Protein AF-A0A496YXJ8-F1 (afdb_monomer_lite)

Foldseek 3Di:
DVVVVVVVVVVVVVVVVVVVVVVVVVVCVVVVVVVVVVVVVVVVVVVVVVVVVVVVVVVVVVVVVVVVVVVVVVVVVVVVVVVVVVVVVVVVVVVVVVVVPDPDDDDDDDDPPDPPVLLVQLVVVVVVVDDLVVSCVVVVHDSVNSVVSVVVVVVVVVVVVVD

Radius of gyration: 46.49 Å; chains: 1; bounding box: 96×30×127 Å

Structure (mmCIF, N/CA/C/O backbone):
data_AF-A0A496YXJ8-F1
#
_entry.id   AF-A0A496YXJ8-F1
#
loop_
_atom_site.group_PDB
_atom_site.id
_atom_site.type_symbol
_atom_site.label_atom_id
_atom_site.label_alt_id
_atom_site.label_comp_id
_atom_site.label_asym_id
_atom_site.label_entity_id
_atom_site.label_seq_id
_atom_site.pdbx_PDB_ins_code
_atom_site.Cartn_x
_atom_site.Cartn_y
_atom_site.Cartn_z
_atom_site.occupancy
_atom_site.B_iso_or_equiv
_atom_site.auth_seq_id
_atom_site.auth_comp_id
_atom_site.auth_asym_id
_atom_site.auth_atom_id
_atom_site.pdbx_PDB_model_num
ATOM 1 N N . MET A 1 1 ? 50.747 21.802 -66.557 1.00 55.78 1 MET A N 1
ATOM 2 C CA . MET A 1 1 ? 49.760 20.696 -66.645 1.00 55.78 1 MET A CA 1
ATOM 3 C C . MET A 1 1 ? 49.508 19.996 -65.307 1.00 55.78 1 MET A C 1
ATOM 5 O O . MET A 1 1 ? 48.375 19.606 -65.062 1.00 55.78 1 MET A O 1
ATOM 9 N N . SER A 1 2 ? 50.492 19.901 -64.407 1.00 75.81 2 SER A N 1
ATOM 10 C CA . SER A 1 2 ? 50.376 19.157 -63.139 1.00 75.81 2 SER A CA 1
ATOM 11 C C . SER A 1 2 ? 49.348 19.708 -62.132 1.00 75.81 2 SER A C 1
ATOM 13 O O . SER A 1 2 ? 48.754 18.937 -61.389 1.00 75.81 2 SER A O 1
ATOM 15 N N . SER A 1 3 ? 49.066 21.018 -62.130 1.00 79.19 3 SER A N 1
ATOM 16 C CA . SER A 1 3 ? 48.092 21.638 -61.210 1.00 79.19 3 SER A CA 1
ATOM 17 C C . SER A 1 3 ? 46.628 21.354 -61.562 1.00 79.19 3 SER A C 1
ATOM 19 O O . SER A 1 3 ? 45.780 21.338 -60.676 1.00 79.19 3 SER A O 1
ATOM 21 N N . VAL A 1 4 ? 46.319 21.119 -62.840 1.00 85.75 4 VAL A N 1
ATOM 22 C CA . VAL A 1 4 ? 44.957 20.789 -63.293 1.00 85.75 4 VAL A CA 1
ATOM 23 C C . VAL A 1 4 ? 44.631 19.347 -62.921 1.00 85.75 4 VAL A C 1
ATOM 25 O O . VAL A 1 4 ? 43.588 19.094 -62.328 1.00 85.75 4 VAL A O 1
ATOM 28 N N . VAL A 1 5 ? 45.560 18.422 -63.171 1.00 86.56 5 VAL A N 1
ATOM 29 C CA . VAL A 1 5 ? 45.407 17.007 -62.802 1.00 86.56 5 VAL A CA 1
ATOM 30 C C . VAL A 1 5 ? 45.256 16.849 -61.287 1.00 86.56 5 VAL A C 1
ATOM 32 O O . VAL A 1 5 ? 44.360 16.141 -60.846 1.00 86.56 5 VAL A O 1
ATOM 35 N N . LEU A 1 6 ? 46.046 17.578 -60.485 1.00 85.69 6 LEU A N 1
ATOM 36 C CA . LEU A 1 6 ? 45.937 17.548 -59.022 1.00 85.69 6 LEU A CA 1
ATOM 37 C C . LEU A 1 6 ? 44.567 18.046 -58.523 1.00 85.69 6 LEU A C 1
ATOM 39 O O . LEU A 1 6 ? 43.994 17.454 -57.614 1.00 85.69 6 LEU A O 1
ATOM 43 N N . LYS A 1 7 ? 44.014 19.101 -59.142 1.00 89.56 7 LYS A N 1
ATOM 44 C CA . LYS A 1 7 ? 42.676 19.623 -58.810 1.00 89.56 7 LYS A CA 1
ATOM 45 C C . LYS A 1 7 ? 41.565 18.628 -59.148 1.00 89.56 7 LYS A C 1
ATOM 47 O O . LYS A 1 7 ? 40.658 18.457 -58.342 1.00 89.56 7 LYS A O 1
ATOM 52 N N . TRP A 1 8 ? 41.645 17.953 -60.295 1.00 89.38 8 TRP A N 1
ATOM 53 C CA . TRP A 1 8 ? 40.682 16.910 -60.668 1.00 89.38 8 TRP A CA 1
ATOM 54 C C . TRP A 1 8 ? 40.783 15.674 -59.766 1.00 89.38 8 TRP A C 1
ATOM 56 O O . TRP A 1 8 ? 39.752 15.122 -59.387 1.00 89.38 8 TRP A O 1
ATOM 66 N N . LEU A 1 9 ? 41.999 15.284 -59.364 1.00 87.00 9 LEU A N 1
ATOM 67 C CA . LEU A 1 9 ? 42.218 14.172 -58.435 1.00 87.00 9 LEU A CA 1
ATOM 68 C C . LEU A 1 9 ? 41.620 14.471 -57.047 1.00 87.00 9 LEU A C 1
ATOM 70 O O . LEU A 1 9 ? 40.911 13.638 -56.488 1.00 87.00 9 LEU A O 1
ATOM 74 N N . LEU A 1 10 ? 41.839 15.689 -56.532 1.00 86.69 10 LEU A N 1
ATOM 75 C CA . LEU A 1 10 ? 41.263 16.160 -55.266 1.00 86.69 10 LEU A CA 1
ATOM 76 C C . LEU A 1 10 ? 39.730 16.217 -55.313 1.00 86.69 10 LEU A C 1
ATOM 78 O O . LEU A 1 10 ? 39.067 15.791 -54.369 1.00 86.69 10 LEU A O 1
ATOM 82 N N . LEU A 1 11 ? 39.157 16.713 -56.415 1.00 89.81 11 LEU A N 1
ATOM 83 C CA . LEU A 1 11 ? 37.704 16.813 -56.568 1.00 89.81 11 LEU A CA 1
ATOM 84 C C . LEU A 1 11 ? 37.041 15.427 -56.652 1.00 89.81 11 LEU A C 1
ATOM 86 O O . LEU A 1 11 ? 35.973 15.221 -56.078 1.00 89.81 11 LEU A O 1
ATOM 90 N N . GLY A 1 12 ? 37.698 14.466 -57.310 1.00 92.38 12 GLY A N 1
ATOM 91 C CA . GLY A 1 12 ? 37.251 13.073 -57.355 1.00 92.38 12 GLY A CA 1
ATOM 92 C C . GLY A 1 12 ? 37.268 12.399 -55.981 1.00 92.38 12 GLY A C 1
ATOM 93 O O . GLY A 1 12 ? 36.302 11.730 -55.615 1.00 92.38 12 GLY A O 1
ATOM 94 N N . GLN A 1 13 ? 38.321 12.628 -55.192 1.00 88.19 13 GLN A N 1
ATOM 95 C CA . GLN A 1 13 ? 38.438 12.077 -53.839 1.00 88.19 13 GLN A CA 1
ATOM 96 C C . GLN A 1 13 ? 37.338 12.610 -52.904 1.00 88.19 13 GLN A C 1
ATOM 98 O O . GLN A 1 13 ? 36.687 11.831 -52.213 1.00 88.19 13 GLN A O 1
ATOM 103 N N . ILE A 1 14 ? 37.043 13.913 -52.964 1.00 94.62 14 ILE A N 1
ATOM 104 C CA . ILE A 1 14 ? 35.950 14.533 -52.194 1.00 94.62 14 ILE A CA 1
ATOM 105 C C . ILE A 1 14 ? 34.587 13.932 -52.564 1.00 94.62 14 ILE A C 1
ATOM 107 O O . ILE A 1 14 ? 33.760 13.683 -51.687 1.00 94.62 14 ILE A O 1
ATOM 111 N N . GLY A 1 15 ? 34.347 13.667 -53.851 1.00 95.19 15 GLY A N 1
ATOM 112 C CA . GLY A 1 15 ? 33.108 13.031 -54.303 1.00 95.19 15 GLY A CA 1
ATOM 113 C C . GLY A 1 15 ? 32.915 11.630 -53.715 1.00 95.19 15 GLY A C 1
ATOM 114 O O . GLY A 1 15 ? 31.812 11.284 -53.282 1.00 95.19 15 GLY A O 1
ATOM 115 N N . ILE A 1 16 ? 33.990 10.842 -53.649 1.00 95.19 16 ILE A N 1
ATOM 116 C CA . ILE A 1 16 ? 33.979 9.498 -53.058 1.00 95.19 16 ILE A CA 1
ATOM 117 C C . ILE A 1 16 ? 33.676 9.567 -51.560 1.00 95.19 16 ILE A C 1
ATOM 119 O O . ILE A 1 16 ? 32.781 8.858 -51.099 1.00 95.19 16 ILE A O 1
ATOM 123 N N . ASP A 1 17 ? 34.337 10.458 -50.821 1.00 94.12 17 ASP A N 1
ATOM 124 C CA . ASP A 1 17 ? 34.132 10.597 -49.375 1.00 94.12 17 ASP A CA 1
ATOM 125 C C . ASP A 1 17 ? 32.713 11.078 -49.036 1.00 94.12 17 ASP A C 1
ATOM 127 O O . ASP A 1 17 ? 32.083 10.558 -48.114 1.00 94.12 17 ASP A O 1
ATOM 131 N N . ILE A 1 18 ? 32.155 12.014 -49.815 1.00 95.88 18 ILE A N 1
ATOM 132 C CA . ILE A 1 18 ? 30.763 12.465 -49.652 1.00 95.88 18 ILE A CA 1
ATOM 133 C C . ILE A 1 18 ? 29.792 11.312 -49.908 1.00 95.88 18 ILE A C 1
ATOM 135 O O . ILE A 1 18 ? 28.849 11.108 -49.141 1.00 95.88 18 ILE A O 1
ATOM 139 N N . THR A 1 19 ? 30.026 10.531 -50.963 1.00 95.62 19 THR A N 1
ATOM 140 C CA . THR A 1 19 ? 29.172 9.384 -51.290 1.00 95.62 19 THR A CA 1
ATOM 141 C C . THR A 1 19 ? 29.243 8.328 -50.187 1.00 95.62 19 THR A C 1
ATOM 143 O O . THR A 1 19 ? 28.207 7.824 -49.749 1.00 95.62 19 THR A O 1
ATOM 146 N N . LEU A 1 20 ? 30.444 8.053 -49.669 1.00 95.75 20 LEU A N 1
ATOM 147 C CA . LEU A 1 20 ? 30.660 7.150 -48.542 1.00 95.75 20 LEU A CA 1
ATOM 148 C C . LEU A 1 20 ? 29.928 7.645 -47.289 1.00 95.75 20 LEU A C 1
ATOM 150 O O . LEU A 1 20 ? 29.226 6.867 -46.647 1.00 95.75 20 LEU A O 1
ATOM 154 N N . ALA A 1 21 ? 30.029 8.937 -46.971 1.00 95.19 21 ALA A N 1
ATOM 155 C CA . ALA A 1 21 ? 29.355 9.536 -45.825 1.00 95.19 21 ALA A CA 1
ATOM 156 C C . ALA A 1 21 ? 27.826 9.442 -45.946 1.00 95.19 21 ALA A C 1
ATOM 158 O O . ALA A 1 21 ? 27.157 9.090 -44.975 1.00 95.19 21 ALA A O 1
ATOM 159 N N . ILE A 1 22 ? 27.261 9.689 -47.132 1.00 96.25 22 ILE A N 1
ATOM 160 C CA . ILE A 1 22 ? 25.816 9.572 -47.372 1.00 96.25 22 ILE A CA 1
ATOM 161 C C . ILE A 1 22 ? 25.355 8.123 -47.193 1.00 96.25 22 ILE A C 1
ATOM 163 O O . ILE A 1 22 ? 24.378 7.877 -46.484 1.00 96.25 22 ILE A O 1
ATOM 167 N N . VAL A 1 23 ? 26.065 7.160 -47.787 1.00 96.44 23 VAL A N 1
ATOM 168 C CA . VAL A 1 23 ? 25.749 5.730 -47.647 1.00 96.44 23 VAL A CA 1
ATOM 169 C C . VAL A 1 23 ? 25.877 5.290 -46.193 1.00 96.44 23 VAL A C 1
ATOM 171 O O . VAL A 1 23 ? 25.008 4.581 -45.692 1.00 96.44 23 VAL A O 1
ATOM 174 N N . PHE A 1 24 ? 26.910 5.749 -45.491 1.00 95.62 24 PHE A N 1
ATOM 175 C CA . PHE A 1 24 ? 27.129 5.432 -44.086 1.00 95.62 24 PHE A CA 1
ATOM 176 C C . PHE A 1 24 ? 26.017 5.997 -43.199 1.00 95.62 24 PHE A C 1
ATOM 178 O O . PHE A 1 24 ? 25.442 5.268 -42.396 1.00 95.62 24 PHE A O 1
ATOM 185 N N . VAL A 1 25 ? 25.629 7.262 -43.388 1.00 95.88 25 VAL A N 1
ATOM 186 C CA . VAL A 1 25 ? 24.500 7.869 -42.666 1.00 95.88 25 VAL A CA 1
ATOM 187 C C . VAL A 1 25 ? 23.193 7.146 -42.988 1.00 95.88 25 VAL A C 1
ATOM 189 O O . VAL A 1 25 ? 22.389 6.907 -42.087 1.00 95.88 25 VAL A O 1
ATOM 192 N N . PHE A 1 26 ? 22.973 6.760 -44.246 1.00 96.19 26 PHE A N 1
ATOM 193 C CA . PHE A 1 26 ? 21.788 6.003 -44.643 1.00 96.19 26 PHE A CA 1
ATOM 194 C C . PHE A 1 26 ? 21.760 4.610 -44.000 1.00 96.19 26 PHE A C 1
ATOM 196 O O . PHE A 1 26 ? 20.732 4.201 -43.459 1.00 96.19 26 PHE A O 1
ATOM 203 N N . ALA A 1 27 ? 22.895 3.911 -43.984 1.00 93.62 27 ALA A N 1
ATOM 204 C CA . ALA A 1 27 ? 23.049 2.616 -43.334 1.00 93.62 27 ALA A CA 1
ATOM 205 C C . ALA A 1 27 ? 22.844 2.720 -41.818 1.00 93.62 27 ALA A C 1
ATOM 207 O O . ALA A 1 27 ? 22.108 1.914 -41.256 1.00 93.62 27 ALA A O 1
ATOM 208 N N . LEU A 1 28 ? 23.400 3.747 -41.167 1.00 92.94 28 LEU A N 1
ATOM 209 C CA . LEU A 1 28 ? 23.182 4.011 -39.745 1.00 92.94 28 LEU A CA 1
ATOM 210 C C . LEU A 1 28 ? 21.718 4.317 -39.448 1.00 92.94 28 LEU A C 1
ATOM 212 O O . LEU A 1 28 ? 21.166 3.766 -38.503 1.00 92.94 28 LEU A O 1
ATOM 216 N N . ARG A 1 29 ? 21.053 5.145 -40.261 1.00 92.56 29 ARG A N 1
ATOM 217 C CA . ARG A 1 29 ? 19.619 5.416 -40.087 1.00 92.56 29 ARG A CA 1
ATOM 218 C C . ARG A 1 29 ? 18.793 4.143 -40.225 1.00 92.56 29 ARG A C 1
ATOM 220 O O . ARG A 1 29 ? 17.936 3.891 -39.383 1.00 92.56 29 ARG A O 1
ATOM 227 N N . LYS A 1 30 ? 19.080 3.322 -41.236 1.00 89.19 30 LYS A N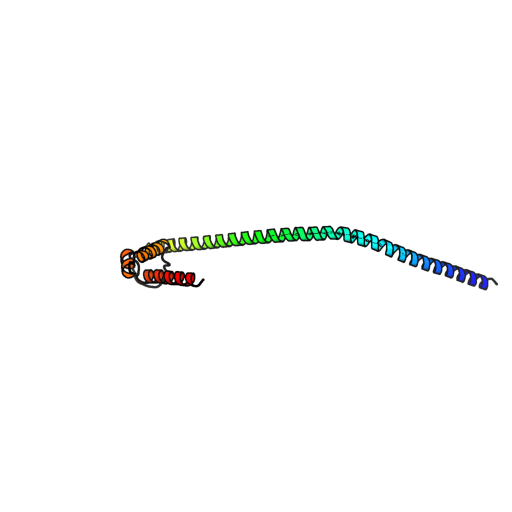 1
ATOM 228 C CA . LYS A 1 30 ? 18.385 2.050 -41.466 1.00 89.19 30 LYS A CA 1
ATOM 229 C C . LYS A 1 30 ? 18.632 1.055 -40.328 1.00 89.19 30 LYS A C 1
ATOM 231 O O . LYS A 1 30 ? 17.692 0.420 -39.861 1.00 89.19 30 LYS A O 1
ATOM 236 N N . PHE A 1 31 ? 19.872 0.956 -39.851 1.00 88.31 31 PHE A N 1
ATOM 237 C CA . PHE A 1 31 ? 20.261 0.035 -38.787 1.00 88.31 31 PHE A CA 1
ATOM 238 C C . PHE A 1 31 ? 19.716 0.463 -37.420 1.00 88.31 31 PHE A C 1
ATOM 240 O O . PHE A 1 31 ? 19.154 -0.359 -36.707 1.00 88.31 31 PHE A O 1
ATOM 247 N N . VAL A 1 32 ? 19.802 1.751 -37.071 1.00 84.44 32 VAL A N 1
ATOM 248 C CA . VAL A 1 32 ? 19.271 2.286 -35.805 1.00 84.44 32 VAL A CA 1
ATOM 249 C C . VAL A 1 32 ? 17.750 2.170 -35.751 1.00 84.44 32 VAL A C 1
ATOM 251 O O . VAL A 1 32 ? 17.213 1.838 -34.697 1.00 84.44 32 VAL A O 1
ATOM 254 N N . TYR A 1 33 ? 17.055 2.414 -36.866 1.00 84.12 33 TYR A N 1
ATOM 255 C CA . TYR A 1 33 ? 15.605 2.241 -36.933 1.00 84.12 33 TYR A CA 1
ATOM 256 C C . TYR A 1 33 ? 15.212 0.776 -36.697 1.00 84.12 33 TYR A C 1
ATOM 258 O O . TYR A 1 33 ? 14.430 0.493 -35.793 1.00 84.12 33 TYR A O 1
ATOM 266 N N . PHE A 1 34 ? 15.849 -0.154 -37.417 1.00 82.25 34 PHE A N 1
ATOM 267 C CA . PHE A 1 34 ? 15.602 -1.590 -37.271 1.00 82.25 34 PHE A CA 1
ATOM 268 C C . PHE A 1 34 ? 15.949 -2.116 -35.868 1.00 82.25 34 PHE A C 1
ATOM 270 O O . PHE A 1 34 ? 15.232 -2.936 -35.302 1.00 82.25 34 PHE A O 1
ATOM 277 N N . GLN A 1 35 ? 17.039 -1.638 -35.263 1.00 80.25 35 GLN A N 1
ATOM 278 C CA . GLN A 1 35 ? 17.459 -2.094 -33.939 1.00 80.25 35 GLN A CA 1
ATOM 279 C C . GLN A 1 35 ? 16.559 -1.540 -32.824 1.00 80.25 35 GLN A C 1
ATOM 281 O O . GLN A 1 35 ? 16.263 -2.259 -31.870 1.00 80.25 35 GLN A O 1
ATOM 286 N N . ARG A 1 36 ? 16.092 -0.287 -32.940 1.00 76.69 36 ARG A N 1
ATOM 287 C CA . ARG A 1 36 ? 15.190 0.337 -31.957 1.00 76.69 36 ARG A CA 1
ATOM 288 C C . ARG A 1 36 ? 13.859 -0.386 -31.835 1.00 76.69 36 ARG A C 1
ATOM 290 O O . ARG A 1 36 ? 13.369 -0.508 -30.719 1.00 76.69 36 ARG A O 1
ATOM 297 N N . GLU A 1 37 ? 13.290 -0.839 -32.944 1.00 76.44 37 GLU A N 1
ATOM 298 C CA . GLU A 1 37 ? 11.999 -1.531 -32.947 1.00 76.44 37 GLU A CA 1
ATOM 299 C C . GLU A 1 37 ? 12.089 -2.846 -32.155 1.00 76.44 37 GLU A C 1
ATOM 301 O O . GLU A 1 37 ? 11.374 -3.032 -31.173 1.00 76.44 37 GLU A O 1
ATOM 306 N N . ASN A 1 38 ? 13.103 -3.664 -32.457 1.00 74.31 38 ASN A N 1
ATOM 307 C CA . ASN A 1 38 ? 13.377 -4.922 -31.752 1.00 74.31 38 ASN A CA 1
ATOM 308 C C . ASN A 1 38 ? 13.740 -4.722 -30.260 1.00 74.31 38 ASN A C 1
ATOM 310 O O . ASN A 1 38 ? 13.359 -5.518 -29.395 1.00 74.31 38 ASN A O 1
ATOM 314 N N . LEU A 1 39 ? 14.481 -3.655 -29.929 1.00 72.75 39 LEU A N 1
ATOM 315 C CA . LEU A 1 39 ? 14.847 -3.314 -28.546 1.00 72.75 39 LEU A CA 1
ATOM 316 C C . LEU A 1 39 ? 13.648 -2.827 -27.728 1.00 72.75 39 LEU A C 1
ATOM 318 O O . LEU A 1 39 ? 13.512 -3.214 -26.568 1.00 72.75 39 LEU A O 1
ATOM 322 N N . LEU A 1 40 ? 12.793 -1.979 -28.307 1.00 71.06 40 LEU A N 1
ATOM 323 C CA . LEU A 1 40 ? 11.597 -1.471 -27.636 1.00 71.06 40 LEU A CA 1
ATOM 324 C C . LEU A 1 40 ? 10.563 -2.570 -27.420 1.00 71.06 40 LEU A C 1
ATOM 326 O O . LEU A 1 40 ? 9.949 -2.595 -26.356 1.00 71.06 40 LEU A O 1
ATOM 330 N N . GLU A 1 41 ? 10.411 -3.494 -28.366 1.00 70.19 41 GLU A N 1
ATOM 331 C CA . GLU A 1 41 ? 9.540 -4.656 -28.200 1.00 70.19 41 GLU A CA 1
ATOM 332 C C . GLU A 1 41 ? 10.039 -5.542 -27.049 1.00 70.19 41 GLU A C 1
ATOM 334 O O . GLU A 1 41 ? 9.314 -5.764 -26.082 1.00 70.19 41 GLU A O 1
ATOM 339 N N . THR A 1 42 ? 11.329 -5.896 -27.040 1.00 69.38 42 THR A N 1
ATOM 340 C CA . THR A 1 42 ? 11.937 -6.697 -25.958 1.00 69.38 42 THR A CA 1
ATOM 341 C C . THR A 1 42 ? 11.892 -5.994 -24.591 1.00 69.38 42 THR A C 1
ATOM 343 O O . THR A 1 42 ? 11.752 -6.643 -23.552 1.00 69.38 42 THR A O 1
ATOM 346 N N . ALA A 1 43 ? 12.040 -4.665 -24.553 1.00 65.75 43 ALA A N 1
ATOM 347 C CA . ALA A 1 43 ? 11.976 -3.889 -23.315 1.00 65.75 43 ALA A CA 1
ATOM 348 C C . ALA A 1 43 ? 10.535 -3.776 -22.793 1.00 65.75 43 ALA A C 1
ATOM 350 O O . ALA A 1 43 ? 10.303 -3.916 -21.593 1.00 65.75 43 ALA A O 1
ATOM 351 N N . THR A 1 44 ? 9.563 -3.578 -23.683 1.00 69.19 44 THR A N 1
ATOM 352 C CA . THR A 1 44 ? 8.139 -3.478 -23.331 1.00 69.19 44 THR A CA 1
ATOM 353 C C . THR A 1 44 ? 7.600 -4.823 -22.849 1.00 69.19 44 THR A C 1
ATOM 355 O O . THR A 1 44 ? 6.901 -4.874 -21.834 1.00 69.19 44 THR A O 1
ATOM 358 N N . ASP A 1 45 ? 8.011 -5.911 -23.500 1.00 70.75 45 ASP A N 1
ATOM 359 C CA . ASP A 1 45 ? 7.593 -7.274 -23.169 1.00 70.75 45 ASP A CA 1
ATOM 360 C C . ASP A 1 45 ? 8.141 -7.738 -21.808 1.00 70.75 45 ASP A C 1
ATOM 362 O O . ASP A 1 45 ? 7.492 -8.476 -21.072 1.00 70.75 45 ASP A O 1
ATOM 366 N N . LYS A 1 46 ? 9.301 -7.213 -21.388 1.00 66.75 46 LYS A N 1
ATOM 367 C CA . LYS A 1 46 ? 9.843 -7.457 -20.040 1.00 66.75 46 LYS A CA 1
ATOM 368 C C . LYS A 1 46 ? 9.186 -6.588 -18.969 1.00 66.75 46 LYS A C 1
ATOM 370 O O . LYS A 1 46 ? 8.999 -7.056 -17.851 1.00 66.75 46 LYS A O 1
ATOM 375 N N . VAL A 1 47 ? 8.814 -5.345 -19.275 1.00 66.19 47 VAL A N 1
ATOM 376 C CA . VAL A 1 47 ? 8.259 -4.396 -18.288 1.00 66.19 47 VAL A CA 1
ATOM 377 C C . VAL A 1 47 ? 6.786 -4.681 -17.957 1.00 66.19 47 VAL A C 1
ATOM 379 O O . VAL A 1 47 ? 6.372 -4.486 -16.812 1.00 66.19 47 VAL A O 1
ATOM 382 N N . GLY A 1 48 ? 6.003 -5.203 -18.905 1.00 70.06 48 GLY A N 1
ATOM 383 C CA . GLY A 1 48 ? 4.609 -5.621 -18.685 1.00 70.06 48 GLY A CA 1
ATOM 384 C C . GLY A 1 48 ? 4.404 -6.596 -17.507 1.00 70.06 48 GLY A C 1
ATOM 385 O O . GLY A 1 48 ? 3.601 -6.302 -16.610 1.00 70.06 48 GLY A O 1
ATOM 386 N N . PRO A 1 49 ? 5.135 -7.725 -17.443 1.00 77.62 49 PRO A N 1
ATOM 387 C CA . PRO A 1 49 ? 5.045 -8.659 -16.326 1.00 77.62 49 PRO A CA 1
ATOM 388 C C . PRO A 1 49 ? 5.509 -8.043 -15.000 1.00 77.62 49 PRO A C 1
ATOM 390 O O . PRO A 1 49 ? 4.827 -8.224 -13.995 1.00 77.62 49 PRO A O 1
ATOM 393 N N . PHE A 1 50 ? 6.575 -7.230 -14.980 1.00 72.19 50 PHE A N 1
ATOM 394 C CA . PHE A 1 50 ? 7.010 -6.541 -13.752 1.00 72.19 50 PHE A CA 1
ATOM 395 C C . PHE A 1 50 ? 5.967 -5.551 -13.221 1.00 72.19 50 PHE A C 1
ATOM 397 O O . PHE A 1 50 ? 5.742 -5.486 -12.013 1.00 72.19 50 PHE A O 1
ATOM 404 N N . LEU A 1 51 ? 5.293 -4.800 -14.097 1.00 73.06 51 LEU A N 1
ATOM 405 C CA . LEU A 1 51 ? 4.208 -3.892 -13.706 1.00 73.06 51 LEU A CA 1
ATOM 406 C C . LEU A 1 51 ? 2.995 -4.648 -13.153 1.00 73.06 51 LEU A C 1
ATOM 408 O O . LEU A 1 51 ? 2.335 -4.183 -12.219 1.00 73.06 51 LEU A O 1
ATOM 412 N N . THR A 1 52 ? 2.707 -5.818 -13.717 1.00 78.50 52 THR A N 1
ATOM 413 C CA . THR A 1 52 ? 1.618 -6.691 -13.267 1.00 78.50 52 THR A CA 1
ATOM 414 C C . THR A 1 52 ? 1.936 -7.289 -11.898 1.00 78.50 52 THR A C 1
ATOM 416 O O . THR A 1 52 ? 1.104 -7.242 -10.989 1.00 78.50 52 THR A O 1
ATOM 419 N N . GLU A 1 53 ? 3.173 -7.743 -11.709 1.00 75.69 53 GLU A N 1
ATOM 420 C CA . GLU A 1 53 ? 3.677 -8.257 -10.440 1.00 75.69 53 GLU A CA 1
ATOM 421 C C . GLU A 1 53 ? 3.692 -7.160 -9.364 1.00 75.69 53 GLU A C 1
ATOM 423 O O . GLU A 1 53 ? 3.202 -7.365 -8.254 1.00 75.69 53 GLU A O 1
ATOM 428 N N . ALA A 1 54 ? 4.132 -5.944 -9.707 1.00 74.00 54 ALA A N 1
ATOM 429 C CA . ALA A 1 54 ? 4.107 -4.790 -8.811 1.00 74.00 54 ALA A CA 1
ATOM 430 C C . ALA A 1 54 ? 2.676 -4.413 -8.387 1.00 74.00 54 ALA A C 1
ATOM 432 O O . ALA A 1 54 ? 2.430 -4.145 -7.209 1.00 74.00 54 ALA A O 1
ATOM 433 N N . LYS A 1 55 ? 1.701 -4.451 -9.310 1.00 73.94 55 LYS A N 1
ATOM 434 C CA . LYS A 1 55 ? 0.278 -4.258 -8.976 1.00 73.94 55 LYS A CA 1
ATOM 435 C C . LYS A 1 55 ? -0.247 -5.354 -8.048 1.00 73.94 55 LYS A C 1
ATOM 437 O O . LYS A 1 55 ? -0.987 -5.045 -7.112 1.00 73.94 55 LYS A O 1
ATOM 442 N N . ARG A 1 56 ? 0.142 -6.613 -8.272 1.00 82.69 56 ARG A N 1
ATOM 443 C CA . ARG A 1 56 ? -0.238 -7.759 -7.431 1.00 82.69 56 ARG A CA 1
ATOM 444 C C . ARG A 1 56 ? 0.304 -7.607 -6.008 1.00 82.69 56 ARG A C 1
ATOM 446 O O . ARG A 1 56 ? -0.463 -7.711 -5.050 1.00 82.69 56 ARG A O 1
ATOM 453 N N . VAL A 1 57 ? 1.589 -7.275 -5.874 1.00 77.19 57 VAL A N 1
ATOM 454 C CA . VAL A 1 57 ? 2.258 -7.037 -4.585 1.00 77.19 57 VAL A CA 1
ATOM 455 C C . VAL A 1 57 ? 1.648 -5.836 -3.861 1.00 77.19 57 VAL A C 1
ATOM 457 O O . VAL A 1 57 ? 1.322 -5.943 -2.681 1.00 77.19 57 VAL A O 1
ATOM 460 N N . ALA A 1 58 ? 1.395 -4.723 -4.557 1.00 75.38 58 ALA A N 1
ATOM 461 C CA . ALA A 1 58 ? 0.726 -3.558 -3.974 1.00 75.38 58 ALA A CA 1
ATOM 462 C C . ALA A 1 58 ? -0.707 -3.877 -3.501 1.00 75.38 58 ALA A C 1
ATOM 464 O O . ALA A 1 58 ? -1.141 -3.395 -2.453 1.00 75.38 58 ALA A O 1
ATOM 465 N N . GLY A 1 59 ? -1.439 -4.721 -4.237 1.00 77.12 59 GLY A N 1
ATOM 466 C CA . GLY A 1 59 ? -2.759 -5.214 -3.840 1.00 77.12 59 GLY A CA 1
ATOM 467 C C . GLY A 1 59 ? -2.719 -6.045 -2.555 1.00 77.12 59 GLY A C 1
ATOM 468 O O . GLY A 1 59 ? -3.500 -5.795 -1.634 1.00 77.12 59 GLY A O 1
ATOM 469 N N . GLN A 1 60 ? -1.768 -6.978 -2.453 1.00 76.81 60 GLN A N 1
ATOM 470 C CA . GLN A 1 60 ? -1.562 -7.777 -1.240 1.00 76.81 60 GLN A CA 1
ATOM 471 C C . GLN A 1 60 ? -1.115 -6.917 -0.051 1.00 76.81 60 GLN A C 1
ATOM 473 O O . GLN A 1 60 ? -1.639 -7.082 1.050 1.00 76.81 60 GLN A O 1
ATOM 478 N N . PHE A 1 61 ? -0.236 -5.937 -0.275 1.00 67.00 61 PHE A N 1
ATOM 479 C CA . PHE A 1 61 ? 0.160 -4.972 0.752 1.00 67.00 61 PHE A CA 1
ATOM 480 C C . PHE A 1 61 ? -1.034 -4.165 1.272 1.00 67.00 61 PHE A C 1
ATOM 482 O O . PHE A 1 61 ? -1.181 -4.005 2.481 1.00 67.00 61 PHE A O 1
ATOM 489 N N . ARG A 1 62 ? -1.933 -3.697 0.391 1.00 69.81 62 ARG A N 1
ATOM 490 C CA . ARG A 1 62 ? -3.154 -2.979 0.802 1.00 69.81 62 ARG A CA 1
ATOM 491 C C . ARG A 1 62 ? -4.092 -3.847 1.640 1.00 69.81 62 ARG A C 1
ATOM 493 O O . ARG A 1 62 ? -4.686 -3.336 2.589 1.00 69.81 62 ARG A O 1
ATOM 500 N N . LEU A 1 63 ? -4.226 -5.132 1.310 1.00 74.62 63 LEU A N 1
ATOM 501 C CA . LEU A 1 63 ? -5.026 -6.076 2.096 1.00 74.62 63 LEU A CA 1
ATOM 502 C C . LEU A 1 63 ? -4.421 -6.285 3.490 1.00 74.62 63 LEU A C 1
ATOM 504 O O . LEU A 1 63 ? -5.130 -6.114 4.481 1.00 74.62 63 LEU A O 1
ATOM 508 N N . GLN A 1 64 ? -3.109 -6.521 3.574 1.00 67.00 64 GLN A N 1
ATOM 509 C CA . GLN A 1 64 ? -2.407 -6.665 4.854 1.00 67.00 64 GLN A CA 1
ATOM 510 C C . GLN A 1 64 ? -2.464 -5.390 5.703 1.00 67.00 64 GLN A C 1
ATOM 512 O O . GLN A 1 64 ? -2.609 -5.463 6.922 1.00 67.00 64 GLN A O 1
ATOM 517 N N . LEU A 1 65 ? -2.393 -4.207 5.087 1.00 70.44 65 LEU A N 1
ATOM 518 C CA . LEU A 1 65 ? -2.491 -2.938 5.809 1.00 70.44 65 LEU A CA 1
ATOM 519 C C . LEU A 1 65 ? -3.891 -2.724 6.390 1.00 70.44 65 LEU A C 1
ATOM 521 O O . LEU A 1 65 ? -4.026 -2.266 7.523 1.00 70.44 65 LEU A O 1
ATOM 525 N N . LYS A 1 66 ? -4.937 -3.098 5.643 1.00 72.25 66 LYS A N 1
ATOM 526 C CA . LYS A 1 66 ? -6.329 -3.051 6.112 1.00 72.25 66 LYS A CA 1
ATOM 527 C C . LYS A 1 66 ? -6.546 -3.996 7.295 1.00 72.25 66 LYS A C 1
ATOM 529 O O . LYS A 1 66 ? -7.245 -3.645 8.244 1.00 72.25 66 LYS A O 1
ATOM 534 N N . GLU A 1 67 ? -5.911 -5.161 7.258 1.00 68.88 67 GLU A N 1
ATOM 535 C CA . GLU A 1 67 ? -5.960 -6.155 8.328 1.00 68.88 67 GLU A CA 1
ATOM 536 C C . GLU A 1 67 ? -5.183 -5.700 9.572 1.00 68.88 67 GLU A C 1
ATOM 538 O O . GLU A 1 67 ? -5.726 -5.728 10.678 1.00 68.88 67 GLU A O 1
ATOM 543 N N . LYS A 1 68 ? -3.971 -5.153 9.400 1.00 66.19 68 LYS A N 1
ATOM 544 C CA . LYS A 1 68 ? -3.196 -4.558 10.500 1.00 66.19 68 LYS A CA 1
ATOM 545 C C . LYS A 1 68 ? -3.907 -3.362 11.131 1.00 66.19 68 LYS A C 1
ATOM 547 O O . LYS A 1 68 ? -3.934 -3.264 12.354 1.00 66.19 68 LYS A O 1
ATOM 552 N N . HIS A 1 69 ? -4.555 -2.500 10.346 1.00 65.19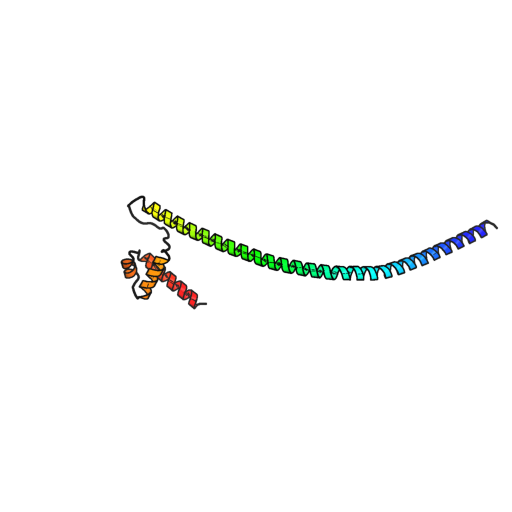 69 HIS A N 1
ATOM 553 C CA . HIS A 1 69 ? -5.365 -1.408 10.896 1.00 65.19 69 HIS A CA 1
ATOM 554 C C . HIS A 1 69 ? -6.563 -1.913 11.702 1.00 65.19 69 HIS A C 1
ATOM 556 O O . HIS A 1 69 ? -6.902 -1.327 12.730 1.00 65.19 69 HIS A O 1
ATOM 562 N N . ARG A 1 70 ? -7.195 -3.007 11.261 1.00 67.56 70 ARG A N 1
ATOM 563 C CA . ARG A 1 70 ? -8.291 -3.644 11.996 1.00 67.56 70 ARG A CA 1
ATOM 564 C C . ARG A 1 70 ? -7.806 -4.219 13.329 1.00 67.56 70 ARG A C 1
ATOM 566 O O . ARG A 1 70 ? -8.500 -4.042 14.324 1.00 67.56 70 ARG A O 1
ATOM 573 N N . LEU A 1 71 ? -6.614 -4.824 13.354 1.00 66.69 71 LEU A N 1
ATOM 574 C CA . LEU A 1 71 ? -5.973 -5.307 14.582 1.00 66.69 71 LEU A CA 1
ATOM 575 C C . LEU A 1 71 ? -5.641 -4.168 15.552 1.00 66.69 71 LEU A C 1
ATOM 577 O O . LEU A 1 71 ? -5.936 -4.269 16.738 1.00 66.69 71 LEU A O 1
ATOM 581 N N . VAL A 1 72 ? -5.067 -3.067 15.057 1.00 67.12 72 VAL A N 1
ATOM 582 C CA . VAL A 1 72 ? -4.771 -1.883 15.885 1.00 67.12 72 VAL A CA 1
ATOM 583 C C . VAL A 1 72 ? -6.057 -1.299 16.461 1.00 67.12 72 VAL A C 1
ATOM 585 O O . VAL A 1 72 ? -6.102 -0.958 17.639 1.00 67.12 72 VAL A O 1
ATOM 588 N N . LYS A 1 73 ? -7.129 -1.242 15.665 1.00 71.81 73 LYS A N 1
ATOM 589 C CA . LYS A 1 73 ? -8.434 -0.776 16.137 1.00 71.81 73 LYS A CA 1
ATOM 590 C C . LYS A 1 73 ? -9.006 -1.684 17.228 1.00 71.81 73 LYS A C 1
ATOM 592 O O . LYS A 1 73 ? -9.466 -1.167 18.238 1.00 71.81 73 LYS A O 1
ATOM 597 N N . SER A 1 74 ? -8.933 -3.009 17.070 1.00 71.38 74 SER A N 1
ATOM 598 C CA . SER A 1 74 ? -9.380 -3.935 18.120 1.00 71.38 74 SER A CA 1
ATOM 599 C C . SER A 1 74 ? -8.518 -3.855 19.379 1.00 71.38 74 SER A C 1
ATOM 601 O O . SER A 1 74 ? -9.052 -3.942 20.478 1.00 71.38 74 SER A O 1
ATOM 603 N N . LEU A 1 75 ? -7.205 -3.637 19.233 1.00 67.81 75 LEU A N 1
ATOM 604 C CA . LEU A 1 75 ? -6.307 -3.447 20.373 1.00 67.81 75 LEU A CA 1
ATOM 605 C C . LEU A 1 75 ? -6.653 -2.162 21.133 1.00 67.81 75 LEU A C 1
ATOM 607 O O . LEU A 1 75 ? -6.684 -2.161 22.358 1.00 67.81 75 LEU A O 1
ATOM 611 N N . ASN A 1 76 ? -6.958 -1.085 20.407 1.00 78.44 76 ASN A N 1
ATOM 612 C CA . ASN A 1 76 ? -7.375 0.182 20.997 1.00 78.44 76 ASN A CA 1
ATOM 613 C C . ASN A 1 76 ? -8.719 0.050 21.729 1.00 78.44 76 ASN A C 1
ATOM 615 O O . ASN A 1 76 ? -8.845 0.483 22.867 1.00 78.44 76 ASN A O 1
ATOM 619 N N . GLU A 1 77 ? -9.698 -0.631 21.124 1.00 81.38 77 GLU A N 1
ATOM 620 C CA . GLU A 1 77 ? -10.985 -0.925 21.769 1.00 81.38 77 GLU A CA 1
ATOM 621 C C . GLU A 1 77 ? -10.823 -1.804 23.025 1.00 81.38 77 GLU A C 1
ATOM 623 O O . GLU A 1 77 ? -11.565 -1.646 23.998 1.00 81.38 77 GLU A O 1
ATOM 628 N N . GLU A 1 78 ? -9.854 -2.725 23.039 1.00 80.94 78 GLU A N 1
ATOM 629 C CA . GLU A 1 78 ? -9.543 -3.531 24.221 1.00 80.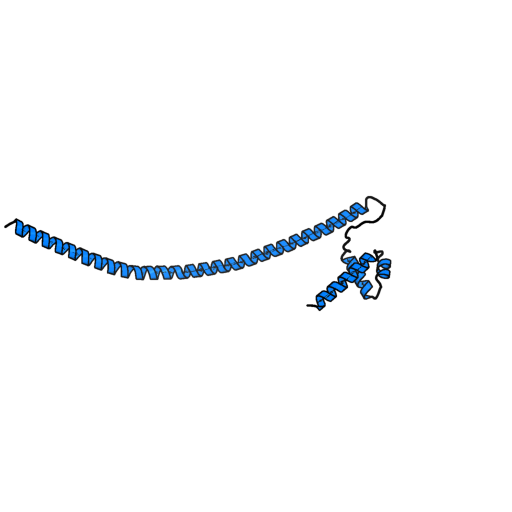94 78 GLU A CA 1
ATOM 630 C C . GLU A 1 78 ? -8.833 -2.718 25.313 1.00 80.94 78 GLU A C 1
ATOM 632 O O . GLU A 1 78 ? -9.173 -2.854 26.491 1.00 80.94 78 GLU A O 1
ATOM 637 N N . LEU A 1 79 ? -7.898 -1.841 24.943 1.00 76.19 79 LEU A N 1
ATOM 638 C CA . LEU A 1 79 ? -7.255 -0.917 25.877 1.00 76.19 79 LEU A CA 1
ATOM 639 C C . LEU A 1 79 ? -8.274 0.040 26.503 1.00 76.19 79 LEU A C 1
ATOM 641 O O . LEU A 1 79 ? -8.286 0.174 27.724 1.00 76.19 79 LEU A O 1
ATOM 645 N N . ASP A 1 80 ? -9.196 0.602 25.720 1.00 80.44 80 ASP A N 1
ATOM 646 C CA . ASP A 1 80 ? -10.277 1.455 26.229 1.00 80.44 80 ASP A CA 1
ATOM 647 C C . ASP A 1 80 ? -11.176 0.704 27.224 1.00 80.44 80 ASP A C 1
ATOM 649 O O . ASP A 1 80 ? -11.527 1.231 28.284 1.00 80.44 80 ASP A O 1
ATOM 653 N N . ARG A 1 81 ? -11.507 -0.566 26.944 1.00 80.06 81 ARG A N 1
ATOM 654 C CA . ARG A 1 81 ? -12.246 -1.416 27.896 1.00 80.06 81 ARG A CA 1
ATOM 655 C C . ARG A 1 81 ? -11.460 -1.659 29.178 1.00 80.06 81 ARG A C 1
ATOM 657 O O . ARG A 1 81 ? -12.046 -1.604 30.261 1.00 80.06 81 ARG A O 1
ATOM 664 N N . ARG A 1 82 ? -10.154 -1.927 29.076 1.00 80.50 82 ARG A N 1
ATOM 665 C CA . ARG A 1 82 ? -9.282 -2.139 30.240 1.00 80.50 82 ARG A CA 1
ATOM 666 C C . ARG A 1 82 ? -9.175 -0.868 31.080 1.00 80.50 82 ARG A C 1
ATOM 668 O O . ARG A 1 82 ? -9.371 -0.953 32.289 1.00 80.50 82 ARG A O 1
ATOM 675 N N . ILE A 1 83 ? -8.987 0.297 30.459 1.00 81.19 83 ILE A N 1
ATOM 676 C CA . ILE A 1 83 ? -8.976 1.605 31.130 1.00 81.19 83 ILE A CA 1
ATOM 677 C C . ILE A 1 83 ? -10.305 1.848 31.844 1.00 81.19 83 ILE A C 1
ATOM 679 O O . ILE A 1 83 ? -10.308 2.169 33.030 1.00 81.19 83 ILE A O 1
ATOM 683 N N . ALA A 1 84 ? -11.438 1.633 31.169 1.00 79.00 84 ALA A N 1
ATOM 684 C CA . ALA A 1 84 ? -12.754 1.788 31.781 1.00 79.00 84 ALA A CA 1
ATOM 685 C C . ALA A 1 84 ? -12.942 0.845 32.980 1.00 79.00 84 ALA A C 1
ATOM 687 O O . ALA A 1 84 ? -13.428 1.264 34.029 1.00 79.00 84 ALA A O 1
ATOM 688 N N . SER A 1 85 ? -12.520 -0.417 32.854 1.00 74.94 85 SER A N 1
ATOM 689 C CA . SER A 1 85 ? -12.625 -1.399 33.937 1.00 74.94 85 SER A CA 1
ATOM 690 C C . SER A 1 85 ? -11.759 -1.029 35.145 1.00 74.94 85 SER A C 1
ATOM 692 O O . SER A 1 85 ? -12.227 -1.122 36.279 1.00 74.94 85 SER A O 1
ATOM 694 N N . LEU A 1 86 ? -10.542 -0.530 34.902 1.00 77.44 86 LEU A N 1
ATOM 695 C CA . LEU A 1 86 ? -9.634 -0.037 35.933 1.00 77.44 86 LEU A CA 1
ATOM 696 C C . LEU A 1 86 ? -10.203 1.198 36.621 1.00 77.44 86 LEU A C 1
ATOM 698 O O . LEU A 1 86 ? -10.188 1.256 37.842 1.00 77.44 86 LEU A O 1
ATOM 702 N N . ASN A 1 87 ? -10.777 2.138 35.871 1.00 79.12 87 ASN A N 1
ATOM 703 C CA . ASN A 1 87 ? -11.413 3.323 36.446 1.00 79.12 87 ASN A CA 1
ATOM 704 C C . ASN A 1 87 ? -12.601 2.956 37.346 1.00 79.12 87 ASN A C 1
ATOM 706 O O . ASN A 1 87 ? -12.782 3.528 38.416 1.00 79.12 87 ASN A O 1
ATOM 710 N N . VAL A 1 88 ? -13.397 1.958 36.947 1.00 82.06 88 VAL A N 1
ATOM 711 C CA . VAL A 1 88 ? -14.502 1.447 37.772 1.00 82.06 88 VAL A CA 1
ATOM 712 C C . VAL A 1 88 ? -13.982 0.775 39.044 1.00 82.06 88 VAL A C 1
ATOM 714 O O . VAL A 1 88 ? -14.558 0.971 40.112 1.00 82.06 88 VAL A O 1
ATOM 717 N N . LEU A 1 89 ? -12.911 -0.016 38.950 1.00 79.69 89 LEU A N 1
ATOM 718 C CA . LEU A 1 89 ? -12.285 -0.670 40.103 1.00 79.69 89 LEU A CA 1
ATOM 719 C C . LEU A 1 89 ? -11.651 0.346 41.057 1.00 79.69 89 LEU A C 1
ATOM 721 O O . LEU A 1 89 ? -11.840 0.230 42.265 1.00 79.69 89 LEU A O 1
ATOM 725 N N . LEU A 1 90 ? -10.967 1.355 40.520 1.00 78.81 90 LEU A N 1
ATOM 726 C CA . LEU A 1 90 ? -10.356 2.432 41.290 1.00 78.81 90 LEU A CA 1
ATOM 727 C C . LEU A 1 90 ? -11.423 3.251 42.015 1.00 78.81 90 LEU A C 1
ATOM 729 O O . LEU A 1 90 ? -11.310 3.443 43.214 1.00 78.81 90 LEU A O 1
ATOM 733 N N . ASN A 1 91 ? -12.507 3.627 41.331 1.00 78.62 91 ASN A N 1
ATOM 734 C CA . ASN A 1 91 ? -13.630 4.334 41.950 1.00 78.62 91 ASN A CA 1
ATOM 735 C C . ASN A 1 91 ? -14.302 3.487 43.049 1.00 78.62 91 ASN A C 1
ATOM 737 O O . ASN A 1 91 ? -14.627 3.984 44.119 1.00 78.62 91 ASN A O 1
ATOM 741 N N . ARG A 1 92 ? -14.452 2.169 42.849 1.00 76.56 92 ARG A N 1
ATOM 742 C CA . ARG A 1 92 ? -14.953 1.273 43.910 1.00 76.56 92 ARG A CA 1
ATOM 743 C C . ARG A 1 92 ? -14.013 1.212 45.112 1.00 76.56 92 ARG A C 1
ATOM 745 O O . ARG A 1 92 ? -14.496 1.219 46.239 1.00 76.56 92 ARG A O 1
ATOM 752 N N . ALA A 1 93 ? -12.705 1.126 44.882 1.00 76.62 93 ALA A N 1
ATOM 753 C CA . ALA A 1 93 ? -11.715 1.120 45.953 1.00 76.62 93 ALA A CA 1
ATOM 754 C C . ALA A 1 93 ? -11.694 2.462 46.700 1.00 76.62 93 ALA A C 1
ATOM 756 O O . ALA A 1 93 ? -11.673 2.471 47.925 1.00 76.62 93 ALA A O 1
ATOM 757 N N . ASP A 1 94 ? -11.788 3.575 45.975 1.00 73.31 94 ASP A N 1
ATOM 758 C CA . ASP A 1 94 ? -11.819 4.930 46.525 1.00 73.31 94 ASP A CA 1
ATOM 759 C C . ASP A 1 94 ? -13.079 5.181 47.364 1.00 73.31 94 ASP A C 1
ATOM 761 O O . ASP A 1 94 ? -12.999 5.687 48.480 1.00 73.31 94 ASP A O 1
ATOM 765 N N . VAL A 1 95 ? -14.244 4.710 46.905 1.00 73.06 95 VAL A N 1
ATOM 766 C CA . VAL A 1 95 ? -15.487 4.734 47.693 1.00 73.06 95 VAL A CA 1
ATOM 767 C C . VAL A 1 95 ? -15.358 3.891 48.962 1.00 73.06 95 VAL A C 1
ATOM 769 O O . VAL A 1 95 ? -15.826 4.319 50.013 1.00 73.06 95 VAL A O 1
ATOM 772 N N . LEU A 1 96 ? -14.724 2.715 48.909 1.00 72.56 96 LEU A N 1
ATOM 773 C CA . LEU A 1 96 ? -14.531 1.869 50.094 1.00 72.56 96 LEU A CA 1
ATOM 774 C C . LEU A 1 96 ? -13.530 2.474 51.089 1.00 72.56 96 LEU A C 1
ATOM 776 O O . LEU A 1 96 ? -13.775 2.416 52.291 1.00 72.56 96 LEU A O 1
ATOM 780 N N . LEU A 1 97 ? -12.447 3.088 50.606 1.00 70.75 97 LEU A N 1
ATOM 781 C CA . LEU A 1 97 ? -11.464 3.789 51.439 1.00 70.75 97 LEU A CA 1
ATOM 782 C C . LEU A 1 97 ? -12.063 5.055 52.063 1.00 70.75 97 LEU A C 1
ATOM 784 O O . LEU A 1 97 ? -11.911 5.276 53.262 1.00 70.75 97 LEU A O 1
ATOM 788 N N . SER A 1 98 ? -12.828 5.821 51.285 1.00 61.88 98 SER A N 1
ATOM 789 C CA . SER A 1 98 ? -13.572 6.995 51.760 1.00 61.88 98 SER A CA 1
ATOM 790 C C . SER A 1 98 ? -14.705 6.620 52.721 1.00 61.88 98 SER A C 1
ATOM 792 O O . SER A 1 98 ? -15.052 7.400 53.597 1.00 61.88 98 SER A O 1
ATOM 794 N N . SER A 1 99 ? -15.269 5.413 52.604 1.00 57.12 99 SER A N 1
ATOM 795 C CA . SER A 1 99 ? -16.271 4.888 53.547 1.00 57.12 99 SER A CA 1
ATOM 796 C C . SER A 1 99 ? -15.651 4.289 54.818 1.00 57.12 99 SER A C 1
ATOM 798 O O . SER A 1 99 ? -16.363 4.073 55.796 1.00 57.12 99 SER A O 1
ATOM 800 N N . GLY A 1 100 ? -14.345 3.995 54.814 1.00 49.53 100 GLY A N 1
ATOM 801 C CA . GLY A 1 100 ? -13.598 3.469 55.961 1.00 49.53 100 GLY A CA 1
ATOM 802 C C . GLY A 1 100 ? -13.035 4.546 56.893 1.00 49.53 100 GLY A C 1
ATOM 803 O O . GLY A 1 100 ? -12.627 4.230 58.008 1.00 49.53 100 GLY A O 1
ATOM 804 N N . ILE A 1 101 ? -13.033 5.813 56.468 1.00 47.28 101 ILE A N 1
ATOM 805 C CA . ILE A 1 101 ? -12.545 6.951 57.252 1.00 47.28 101 ILE A CA 1
ATOM 806 C C . ILE A 1 101 ? -13.662 7.994 57.334 1.00 47.28 101 ILE A C 1
ATOM 808 O O . ILE A 1 101 ? -13.823 8.813 56.439 1.00 47.28 101 ILE A O 1
ATOM 812 N N . GLY A 1 102 ? -14.423 7.976 58.428 1.00 36.75 102 GLY A N 1
ATOM 813 C CA . GLY A 1 102 ? -15.311 9.084 58.786 1.00 36.75 102 GLY A CA 1
ATOM 814 C C . GLY A 1 102 ? -16.797 8.766 58.670 1.00 36.75 102 GLY A C 1
ATOM 815 O O . GLY A 1 102 ? -17.448 8.998 57.655 1.00 36.75 102 GLY A O 1
ATOM 816 N N . SER A 1 103 ? -17.356 8.310 59.786 1.00 47.19 103 SER A N 1
ATOM 817 C CA . SER A 1 103 ? -18.752 8.571 60.113 1.00 47.19 103 SER A CA 1
ATOM 818 C C . SER A 1 103 ? -18.964 10.088 60.150 1.00 47.19 103 SER A C 1
ATOM 820 O O . SER A 1 103 ? -18.391 10.723 61.023 1.00 47.19 103 SER A O 1
ATOM 822 N N . GLU A 1 104 ? -19.726 10.642 59.200 1.00 39.09 104 GLU A N 1
ATOM 823 C CA . GLU A 1 104 ? -20.701 11.745 59.350 1.00 39.09 104 GLU A CA 1
ATOM 824 C C . GLU A 1 104 ? -21.157 12.262 57.964 1.00 39.09 104 GLU A C 1
ATOM 826 O O . GLU A 1 104 ? -20.386 12.753 57.147 1.00 39.09 104 GLU A O 1
ATOM 831 N N . ARG A 1 105 ? -22.458 12.127 57.675 1.00 48.38 105 ARG A N 1
ATOM 832 C CA . ARG A 1 105 ? -23.169 12.831 56.580 1.00 48.38 105 ARG A CA 1
ATOM 833 C C . ARG A 1 105 ? -23.275 14.335 56.936 1.00 48.38 105 ARG A C 1
ATOM 835 O O . ARG A 1 105 ? -23.293 14.600 58.134 1.00 48.38 105 ARG A O 1
ATOM 842 N N . PRO A 1 106 ? -23.515 15.296 56.002 1.00 54.22 106 PRO A N 1
ATOM 843 C CA . PRO A 1 106 ? -24.402 15.162 54.834 1.00 54.22 106 PRO A CA 1
ATOM 844 C C . PRO A 1 106 ? -23.994 15.893 53.523 1.00 54.22 106 PRO A C 1
ATOM 846 O O . PRO A 1 106 ? -23.238 16.849 53.510 1.00 54.22 106 PRO A O 1
ATOM 849 N N . ALA A 1 107 ? -24.624 15.453 52.424 1.00 48.25 107 ALA A N 1
ATOM 850 C CA . ALA A 1 107 ? -24.971 16.204 51.206 1.00 48.25 107 ALA A CA 1
ATOM 851 C C . ALA A 1 107 ? -23.902 17.077 50.507 1.00 48.25 107 ALA A C 1
ATOM 853 O O . ALA A 1 107 ? -23.729 18.236 50.852 1.00 48.25 107 ALA A O 1
ATOM 854 N N . ALA A 1 108 ? -23.373 16.595 49.376 1.00 39.22 108 ALA A N 1
ATOM 855 C CA . ALA A 1 108 ? -23.438 17.295 48.084 1.00 39.22 108 ALA A CA 1
ATOM 856 C C . ALA A 1 108 ? -22.804 16.444 46.971 1.00 39.22 108 ALA A C 1
ATOM 858 O O . ALA A 1 108 ? -21.687 15.964 47.100 1.00 39.22 108 ALA A O 1
ATOM 859 N N . SER A 1 109 ? -23.549 16.293 45.875 1.00 46.12 109 SER A N 1
ATOM 860 C CA . SER A 1 109 ? -23.065 16.156 44.495 1.00 46.12 109 SER A CA 1
ATOM 861 C C . SER A 1 109 ? -21.821 15.300 44.235 1.00 46.12 109 SER A C 1
ATOM 863 O O . SER A 1 109 ? -20.703 15.797 44.173 1.00 46.12 109 SER A O 1
ATOM 865 N N . GLY A 1 110 ? -22.040 14.031 43.902 1.00 34.69 110 GLY A N 1
ATOM 866 C CA . GLY A 1 110 ? -20.999 13.188 43.321 1.00 34.69 110 GLY A CA 1
ATOM 867 C C . GLY A 1 110 ? -21.599 11.995 42.601 1.00 34.69 110 GLY A C 1
ATOM 868 O O . GLY A 1 110 ? -21.709 10.934 43.191 1.00 34.69 110 GLY A O 1
ATOM 869 N N . ASN A 1 111 ? -22.057 12.213 41.364 1.00 42.16 111 ASN A N 1
ATOM 870 C CA . ASN A 1 111 ? -22.282 11.235 40.288 1.00 42.16 111 ASN A CA 1
ATOM 871 C C . ASN A 1 111 ? -22.121 9.742 40.665 1.00 42.16 111 ASN A C 1
ATOM 873 O O . ASN A 1 111 ? -21.193 9.061 40.228 1.00 42.16 111 ASN A O 1
ATOM 877 N N . LEU A 1 112 ? -23.075 9.193 41.416 1.00 43.41 112 LEU A N 1
ATOM 878 C CA . LEU A 1 112 ? -23.222 7.750 41.536 1.00 43.41 112 LEU A CA 1
ATOM 879 C C . LEU A 1 112 ? -24.036 7.302 40.330 1.00 43.41 112 LEU A C 1
ATOM 881 O O . LEU A 1 112 ? -25.261 7.345 40.333 1.00 43.41 112 LEU A O 1
ATOM 885 N N . ILE A 1 113 ? -23.343 6.926 39.255 1.00 50.22 113 ILE A N 1
ATOM 886 C CA . ILE A 1 113 ? -23.948 6.074 38.232 1.00 50.22 113 ILE A CA 1
ATOM 887 C C . ILE A 1 113 ? -24.343 4.795 38.983 1.00 50.22 113 ILE A C 1
ATOM 889 O O . ILE A 1 113 ? -23.438 4.116 39.479 1.00 50.22 113 ILE A O 1
ATOM 893 N N . PRO A 1 114 ? -25.644 4.462 39.105 1.00 55.12 114 PRO A N 1
ATOM 894 C CA . PRO A 1 114 ? -26.050 3.290 39.863 1.00 55.12 114 PRO A CA 1
ATOM 895 C C . PRO A 1 114 ? -25.329 2.081 39.279 1.00 55.12 114 PRO A C 1
ATOM 897 O O . PRO A 1 114 ? -25.271 1.937 38.053 1.00 55.12 114 PRO A O 1
ATOM 900 N N . SER A 1 115 ? -24.758 1.224 40.127 1.00 62.75 115 SER A N 1
ATOM 901 C CA . SER A 1 115 ? -24.090 0.007 39.662 1.00 62.75 115 SER A CA 1
ATOM 902 C C . SER A 1 115 ? -25.031 -0.765 38.727 1.00 62.75 115 SER A C 1
ATOM 904 O O . SER A 1 115 ? -26.242 -0.805 38.953 1.00 62.75 115 SER A O 1
ATOM 906 N N . ASN A 1 116 ? -24.508 -1.387 37.666 1.00 68.12 116 ASN A N 1
ATOM 907 C CA . ASN A 1 116 ? -25.320 -2.085 36.655 1.00 68.12 116 ASN A CA 1
ATOM 908 C C . ASN A 1 116 ? -26.289 -3.125 37.277 1.00 68.12 116 ASN A C 1
ATOM 910 O O . ASN A 1 116 ? -27.388 -3.365 36.770 1.00 68.12 116 ASN A O 1
ATOM 914 N N . SER A 1 117 ? -25.917 -3.698 38.428 1.00 72.31 117 SER A N 1
ATOM 915 C CA . SER A 1 117 ? -26.778 -4.568 39.236 1.00 72.31 117 SER A CA 1
ATOM 916 C C . SER A 1 117 ? -27.957 -3.823 39.880 1.00 72.31 117 SER A C 1
ATOM 918 O O . SER A 1 117 ? -29.088 -4.300 39.804 1.00 72.31 117 SER A O 1
ATOM 920 N N . GLN A 1 118 ? -27.731 -2.635 40.448 1.00 76.06 118 GLN A N 1
ATOM 921 C CA . GLN A 1 118 ? -28.771 -1.795 41.056 1.00 76.06 118 GLN A CA 1
ATOM 922 C C . GLN A 1 118 ? -29.749 -1.266 40.000 1.00 76.06 118 GLN A C 1
ATOM 924 O O . GLN A 1 118 ? -30.962 -1.331 40.195 1.00 76.06 118 GLN A O 1
ATOM 929 N N . GLN A 1 119 ? -29.250 -0.837 38.834 1.00 80.56 119 GLN A N 1
ATOM 930 C CA . GLN A 1 119 ? -30.104 -0.427 37.710 1.00 80.56 119 GLN A CA 1
ATOM 931 C C . GLN A 1 119 ? -31.025 -1.565 37.259 1.00 80.56 119 GLN A C 1
ATOM 933 O O . GLN A 1 119 ? -32.219 -1.359 37.033 1.00 80.56 119 GLN A O 1
ATOM 938 N N . SER A 1 120 ? -30.484 -2.782 37.166 1.00 81.00 120 SER A N 1
ATOM 939 C CA . SER A 1 120 ? -31.243 -3.972 36.776 1.00 81.00 120 SER A CA 1
ATOM 940 C C . SER A 1 120 ? -32.346 -4.309 37.785 1.00 81.00 120 SER A C 1
ATOM 942 O O . SER A 1 120 ? -33.458 -4.646 37.377 1.00 81.00 120 SER A O 1
ATOM 944 N N . GLN A 1 121 ? -32.080 -4.145 39.085 1.00 81.75 121 GLN A N 1
ATOM 945 C CA . GLN A 1 121 ? -33.072 -4.333 40.148 1.00 81.75 121 GLN A CA 1
ATOM 946 C C . GLN A 1 121 ? -34.176 -3.266 40.113 1.00 81.75 121 GLN A C 1
ATOM 948 O O . GLN A 1 121 ? -35.353 -3.621 40.135 1.00 81.75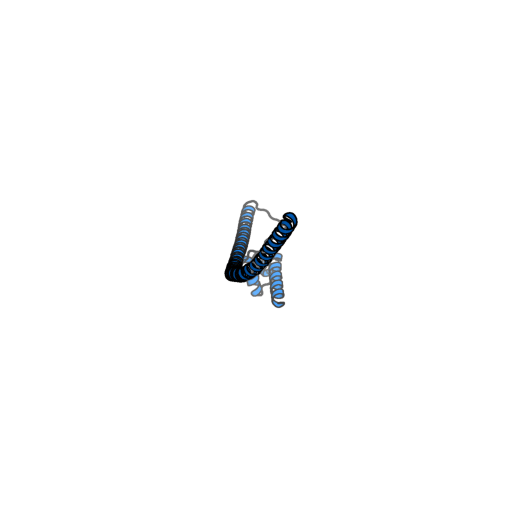 121 GLN A O 1
ATOM 953 N N . ILE A 1 122 ? -33.826 -1.981 39.961 1.00 85.69 122 ILE A N 1
ATOM 954 C CA . ILE A 1 122 ? -34.797 -0.877 39.812 1.00 85.69 122 ILE A CA 1
ATOM 955 C C . ILE A 1 122 ? -35.729 -1.141 38.625 1.00 85.69 122 ILE A C 1
ATOM 957 O O . ILE A 1 122 ? -36.952 -1.052 38.734 1.00 85.69 122 ILE A O 1
ATOM 961 N N . ILE A 1 123 ? -35.148 -1.507 37.482 1.00 85.56 123 ILE A N 1
ATOM 962 C CA . ILE A 1 123 ? -35.886 -1.832 36.262 1.00 85.56 123 ILE A CA 1
ATOM 963 C C . ILE A 1 123 ? -36.789 -3.054 36.469 1.00 85.56 123 ILE A C 1
ATOM 965 O O . ILE A 1 123 ? -37.908 -3.073 35.953 1.00 85.56 123 ILE A O 1
ATOM 969 N N . GLY A 1 124 ? -36.302 -4.082 37.167 1.00 86.19 124 GLY A N 1
ATOM 970 C CA . GLY A 1 124 ? -37.060 -5.294 37.472 1.00 86.19 124 GLY A CA 1
ATOM 971 C C . GLY A 1 124 ? -38.295 -4.995 38.317 1.00 86.19 124 GLY A C 1
ATOM 972 O O . GLY A 1 124 ? -39.399 -5.378 37.938 1.00 86.19 124 GLY A O 1
ATOM 973 N N . LEU A 1 125 ? -38.130 -4.231 39.398 1.00 86.12 125 LEU A N 1
ATOM 974 C CA . LEU A 1 125 ? -39.233 -3.833 40.276 1.00 86.12 125 LEU A CA 1
ATOM 975 C C . LEU A 1 125 ? -40.234 -2.910 39.569 1.00 86.12 125 LEU A C 1
ATOM 977 O O . LEU A 1 125 ? -41.443 -3.064 39.730 1.00 86.12 125 LEU A O 1
ATOM 981 N N . ALA A 1 126 ? -39.765 -1.998 38.716 1.00 86.38 126 ALA A N 1
ATOM 982 C CA . ALA A 1 126 ? -40.655 -1.140 37.934 1.00 86.38 126 ALA A CA 1
ATOM 983 C C . ALA A 1 126 ? -41.478 -1.920 36.896 1.00 86.38 126 ALA A C 1
ATOM 985 O O . ALA A 1 126 ? -42.633 -1.584 36.646 1.00 86.38 126 ALA A O 1
ATOM 986 N N . LYS A 1 127 ? -40.925 -2.996 36.316 1.00 86.19 127 LYS A N 1
ATOM 987 C CA . LYS A 1 127 ? -41.688 -3.913 35.449 1.00 86.19 127 LYS A CA 1
ATOM 988 C C . LYS A 1 127 ? -42.789 -4.663 36.201 1.00 86.19 127 LYS A C 1
ATOM 990 O O . LYS A 1 127 ? -43.773 -5.041 35.580 1.00 86.19 127 LYS A O 1
ATOM 995 N N . GLN A 1 128 ? -42.642 -4.854 37.510 1.00 85.38 128 GLN A N 1
ATOM 996 C CA . GLN A 1 128 ? -43.665 -5.447 38.378 1.00 85.38 128 GLN A CA 1
ATOM 997 C C . GLN A 1 128 ? -44.761 -4.440 38.780 1.00 85.38 128 GLN A C 1
ATOM 999 O O . GLN A 1 128 ? -45.581 -4.739 39.642 1.00 85.38 128 GLN A O 1
ATOM 1004 N N . GLY A 1 129 ? -44.775 -3.239 38.187 1.00 82.31 129 GLY A N 1
ATOM 1005 C CA . GLY A 1 129 ? -45.782 -2.207 38.448 1.00 82.31 129 GLY A CA 1
ATOM 1006 C C . GLY A 1 129 ? -45.531 -1.374 39.708 1.00 82.31 129 GLY A C 1
ATOM 1007 O O . GLY A 1 129 ? -46.379 -0.564 40.071 1.00 82.31 129 GLY A O 1
ATOM 1008 N N . ARG A 1 130 ? -44.379 -1.538 40.373 1.00 85.56 130 ARG A N 1
ATOM 1009 C CA . ARG A 1 130 ? -44.022 -0.759 41.568 1.00 85.56 130 ARG A CA 1
ATOM 1010 C C . ARG A 1 130 ? -43.678 0.682 41.209 1.00 85.56 130 ARG A C 1
ATOM 1012 O O . ARG A 1 130 ? -43.017 0.946 40.202 1.00 85.56 130 ARG A O 1
ATOM 1019 N N . ASN A 1 131 ? -44.087 1.618 42.061 1.00 85.69 131 ASN A N 1
ATOM 1020 C CA . ASN A 1 131 ? -43.828 3.041 41.844 1.00 85.69 131 ASN A CA 1
ATOM 1021 C C . ASN A 1 131 ? -42.432 3.447 42.360 1.00 85.69 131 ASN A C 1
ATOM 1023 O O . ASN A 1 131 ? -41.887 2.825 43.271 1.00 85.69 131 ASN A O 1
ATOM 1027 N N . ALA A 1 132 ? -41.859 4.533 41.834 1.00 83.62 132 ALA A N 1
ATOM 1028 C CA . ALA A 1 132 ? -40.511 5.005 42.168 1.00 83.62 132 ALA A CA 1
ATOM 1029 C C . ALA A 1 132 ? -40.300 5.212 43.680 1.00 83.62 132 ALA A C 1
ATOM 1031 O O . ALA A 1 132 ? -39.237 4.901 44.210 1.00 83.62 132 ALA A O 1
ATOM 1032 N N . LYS A 1 133 ? -41.336 5.669 44.397 1.00 84.25 133 LYS A N 1
ATOM 1033 C CA . LYS A 1 133 ? -41.312 5.836 45.861 1.00 84.25 133 LYS A CA 1
ATOM 1034 C C . LYS A 1 133 ? -41.201 4.501 46.608 1.00 84.25 133 LYS A C 1
ATOM 1036 O O . LYS A 1 133 ? -40.513 4.420 47.620 1.00 84.25 133 LYS A O 1
ATOM 1041 N N . GLU A 1 134 ? -41.870 3.462 46.117 1.00 82.62 134 GLU A N 1
ATOM 1042 C CA . GLU A 1 134 ? -41.849 2.126 46.722 1.00 82.62 134 GLU A CA 1
ATOM 1043 C C . GLU A 1 134 ? -40.514 1.433 46.464 1.00 82.62 134 GLU A C 1
ATOM 1045 O O . GLU A 1 134 ? -39.935 0.848 47.373 1.00 82.62 134 GLU A O 1
ATOM 1050 N N . ILE A 1 135 ? -39.996 1.568 45.242 1.00 86.44 135 ILE A N 1
ATOM 1051 C CA . ILE A 1 135 ? -38.691 1.035 44.840 1.00 86.44 135 ILE A CA 1
ATOM 1052 C C . ILE A 1 135 ? -37.575 1.698 45.651 1.00 86.44 135 ILE A C 1
ATOM 1054 O O . ILE A 1 135 ? -36.711 1.004 46.179 1.00 86.44 135 ILE A O 1
ATOM 1058 N N . ALA A 1 136 ? -37.626 3.023 45.812 1.00 84.69 136 ALA A N 1
ATOM 1059 C CA . ALA A 1 136 ? -36.688 3.775 46.643 1.00 84.69 136 ALA A CA 1
ATOM 1060 C C . ALA A 1 136 ? -36.683 3.277 48.096 1.00 84.69 136 ALA A C 1
ATOM 1062 O O . ALA A 1 136 ? -35.620 3.073 48.675 1.00 84.69 136 ALA A O 1
ATOM 1063 N N . LYS A 1 137 ? -37.866 3.008 48.664 1.00 82.81 137 LYS A N 1
ATOM 1064 C CA . LYS A 1 137 ? -37.996 2.465 50.023 1.00 82.81 137 LYS A CA 1
ATOM 1065 C C . LYS A 1 137 ? -37.481 1.026 50.131 1.00 82.81 137 LYS A C 1
ATOM 1067 O O . LYS A 1 137 ? -36.833 0.695 51.113 1.00 82.81 137 LYS A O 1
ATOM 1072 N N . MET A 1 138 ? -37.772 0.179 49.145 1.00 77.00 138 MET A N 1
ATOM 1073 C CA . MET A 1 138 ? -37.404 -1.241 49.153 1.00 77.00 138 MET A CA 1
ATOM 1074 C C . MET A 1 138 ? -35.905 -1.465 48.924 1.00 77.00 138 MET A C 1
ATOM 1076 O O . MET A 1 138 ? -35.328 -2.376 49.506 1.00 77.00 138 MET A O 1
ATOM 1080 N N . LEU A 1 139 ? -35.280 -0.634 48.090 1.00 80.88 139 LEU A N 1
ATOM 1081 C CA . LEU A 1 139 ? -33.849 -0.704 47.789 1.00 80.88 139 LEU A CA 1
ATOM 1082 C C . LEU A 1 139 ? -33.003 0.231 48.664 1.00 80.88 139 LEU A C 1
ATOM 1084 O O . LEU A 1 139 ? -31.791 0.290 48.477 1.00 80.88 139 LEU A O 1
ATOM 1088 N N . SER A 1 140 ? -33.620 0.969 49.595 1.00 79.81 140 SER A N 1
ATOM 1089 C CA . SER A 1 140 ? -32.960 2.007 50.402 1.00 79.81 140 SER A CA 1
ATOM 1090 C C . SER A 1 140 ? -32.170 3.015 49.550 1.00 79.81 140 SER A C 1
ATOM 1092 O O . SER A 1 140 ? -31.085 3.453 49.928 1.00 79.81 140 SER A O 1
ATOM 1094 N N . LEU A 1 141 ? -32.719 3.381 48.387 1.00 78.62 141 LEU A N 1
ATOM 1095 C CA . LEU A 1 141 ? -32.109 4.301 47.425 1.00 78.62 141 LEU A CA 1
ATOM 1096 C C . LEU A 1 141 ? -32.792 5.677 47.446 1.00 78.62 141 LEU A C 1
ATOM 1098 O O . LEU A 1 141 ? -33.989 5.774 47.738 1.00 78.62 141 LEU A O 1
ATOM 1102 N N . PRO A 1 142 ? -32.078 6.759 47.086 1.00 77.19 142 PRO A N 1
ATOM 1103 C CA . PRO A 1 142 ? -32.686 8.070 46.906 1.00 77.19 142 PRO A CA 1
ATOM 1104 C C . PRO A 1 142 ? -33.767 8.026 45.822 1.00 77.19 142 PRO A C 1
ATOM 1106 O O . PRO A 1 142 ? -33.547 7.517 44.722 1.00 77.19 142 PRO A O 1
ATOM 1109 N N . ARG A 1 143 ? -34.930 8.635 46.088 1.00 80.06 143 ARG A N 1
ATOM 1110 C CA . ARG A 1 143 ? -36.032 8.705 45.111 1.00 80.06 143 ARG A CA 1
ATOM 1111 C C . ARG A 1 143 ? -35.584 9.288 43.765 1.00 80.06 143 ARG A C 1
ATOM 1113 O O . ARG A 1 143 ? -35.984 8.768 42.729 1.00 80.06 143 ARG A O 1
ATOM 1120 N N . GLY A 1 144 ? -34.745 10.326 43.790 1.00 75.50 144 GLY A N 1
ATOM 1121 C CA . GLY A 1 144 ? -34.241 10.975 42.576 1.00 75.50 144 GLY A CA 1
ATOM 1122 C C . GLY A 1 144 ? -33.415 10.042 41.684 1.00 75.50 144 GLY A C 1
ATOM 1123 O O . GLY A 1 144 ? -33.525 10.111 40.466 1.00 75.50 144 GLY A O 1
ATOM 1124 N N . GLU A 1 145 ? -32.654 9.116 42.271 1.00 75.12 145 GLU A N 1
ATOM 1125 C CA . GLU A 1 145 ? -31.844 8.146 41.522 1.00 75.12 145 GLU A CA 1
ATOM 1126 C C . GLU A 1 145 ? -32.725 7.103 40.824 1.00 75.12 145 GLU A C 1
ATOM 1128 O O . GLU A 1 145 ? -32.550 6.811 39.640 1.00 75.12 145 GLU A O 1
ATOM 1133 N N . VAL A 1 146 ? -33.741 6.598 41.528 1.00 84.44 146 VAL A N 1
ATOM 1134 C CA . VAL A 1 146 ? -34.733 5.676 40.959 1.00 84.44 146 VAL A CA 1
ATOM 1135 C C . VAL A 1 146 ? -35.492 6.337 39.806 1.00 84.44 146 VAL A C 1
ATOM 1137 O O . VAL A 1 146 ? -35.687 5.728 38.755 1.00 84.44 146 VAL A O 1
ATOM 1140 N N . GLU A 1 147 ? -35.898 7.592 39.979 1.00 86.19 147 GLU A N 1
ATOM 1141 C CA . GLU A 1 147 ? -36.638 8.359 38.975 1.00 86.19 147 GLU A CA 1
ATOM 1142 C C . GLU A 1 147 ? -35.792 8.621 37.721 1.00 86.19 147 GLU A C 1
ATOM 1144 O O . GLU A 1 147 ? -36.250 8.355 36.607 1.00 86.19 147 GLU A O 1
ATOM 1149 N N . LEU A 1 148 ? -34.522 8.997 37.905 1.00 83.94 148 LEU A N 1
ATOM 1150 C CA . LEU A 1 148 ? -33.563 9.198 36.820 1.00 83.94 148 LEU A CA 1
ATOM 1151 C C . LEU A 1 148 ? -33.352 7.923 35.989 1.00 83.94 148 LEU A C 1
ATOM 1153 O O . LEU A 1 148 ? -33.389 7.973 34.759 1.00 83.94 148 LEU A O 1
ATOM 1157 N N . VAL A 1 149 ? -33.174 6.765 36.636 1.00 83.06 149 VAL A N 1
ATOM 1158 C CA . VAL A 1 149 ? -32.989 5.473 35.945 1.00 83.06 149 VAL A CA 1
ATOM 1159 C C . VAL A 1 149 ? -34.222 5.108 35.113 1.00 83.06 149 VAL A C 1
ATOM 1161 O O . VAL A 1 149 ? -34.104 4.656 33.966 1.00 83.06 149 VAL A O 1
ATOM 1164 N N . LEU A 1 150 ? -35.419 5.321 35.662 1.00 87.25 150 LEU A N 1
ATOM 1165 C CA . LEU A 1 150 ? -36.670 5.056 34.954 1.00 87.25 150 LEU A CA 1
ATOM 1166 C C . LEU A 1 150 ? -36.865 6.009 33.770 1.00 87.25 150 LEU A C 1
ATOM 1168 O O . LEU A 1 150 ? -37.302 5.574 32.699 1.00 87.25 150 LEU A O 1
ATOM 1172 N N . GLU A 1 151 ? -36.510 7.282 33.924 1.00 86.88 151 GLU A N 1
ATOM 1173 C CA . GLU A 1 151 ? -36.593 8.275 32.858 1.00 86.88 151 GLU A CA 1
ATOM 1174 C C . GLU A 1 151 ? -35.612 7.983 31.716 1.00 86.88 151 GLU A C 1
ATOM 1176 O O . GLU A 1 151 ? -36.019 7.952 30.546 1.00 86.88 151 GLU A O 1
ATOM 1181 N N . LEU A 1 152 ? -34.351 7.669 32.040 1.00 85.44 152 LEU A N 1
ATOM 1182 C CA . LEU A 1 152 ? -33.343 7.256 31.061 1.00 85.44 152 LEU A CA 1
ATOM 1183 C C . LEU A 1 152 ? -33.848 6.065 30.248 1.00 85.44 152 LEU A C 1
ATOM 1185 O O . LEU A 1 152 ? -33.810 6.086 29.015 1.00 85.44 152 LEU A O 1
ATOM 1189 N N . LYS A 1 153 ? -34.410 5.051 30.918 1.00 82.25 153 LYS A N 1
ATOM 1190 C CA . LYS A 1 153 ? -34.973 3.877 30.246 1.00 82.25 153 LYS A CA 1
ATOM 1191 C C . LYS A 1 153 ? -36.111 4.236 29.292 1.00 82.25 153 LYS A C 1
ATOM 1193 O O . LYS A 1 153 ? -36.129 3.751 28.159 1.00 82.25 153 LYS A O 1
ATOM 1198 N N . ARG A 1 154 ? -37.040 5.104 29.704 1.00 84.19 154 ARG A N 1
ATOM 1199 C CA . ARG A 1 154 ? -38.112 5.597 28.819 1.00 84.19 154 ARG A CA 1
ATOM 1200 C C . ARG A 1 154 ? -37.543 6.345 27.613 1.00 84.19 154 ARG A C 1
ATOM 1202 O O . ARG A 1 154 ? -38.062 6.197 26.508 1.00 84.19 154 ARG A O 1
ATOM 1209 N N . LYS A 1 155 ? -36.484 7.140 27.795 1.00 80.25 155 LYS A N 1
ATOM 1210 C CA . LYS A 1 155 ? -35.812 7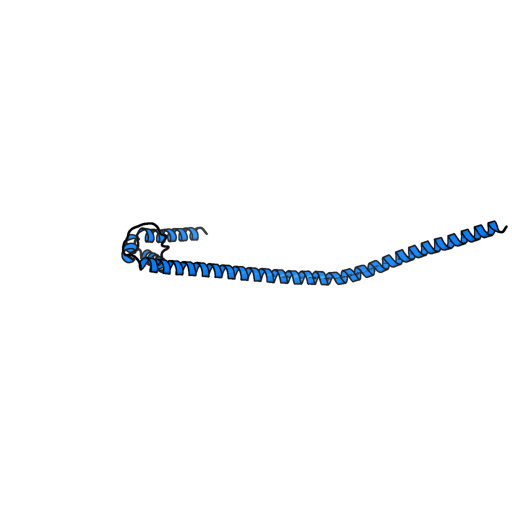.869 26.707 1.00 80.25 155 LYS A CA 1
ATOM 1211 C C . LYS A 1 155 ? -35.145 6.912 25.712 1.00 80.25 155 LYS A C 1
ATOM 1213 O O . LYS A 1 155 ? -35.365 7.057 24.514 1.00 80.25 155 LYS A O 1
ATOM 1218 N N . PHE A 1 156 ? -34.441 5.881 26.184 1.00 78.94 156 PHE A N 1
ATOM 1219 C CA . PHE A 1 156 ? -33.857 4.846 25.319 1.00 78.94 156 PHE A CA 1
ATOM 1220 C C . PHE A 1 156 ? -34.908 4.070 24.516 1.00 78.94 156 PHE A C 1
ATOM 1222 O O . PHE A 1 156 ? -34.705 3.818 23.330 1.00 78.94 156 PHE A O 1
ATOM 1229 N N . ILE A 1 157 ? -36.041 3.712 25.132 1.00 80.50 157 ILE A N 1
ATOM 1230 C CA . ILE A 1 157 ? -37.137 3.026 24.427 1.00 80.50 157 ILE A CA 1
ATOM 1231 C C . ILE A 1 157 ? -37.716 3.925 23.327 1.00 80.50 157 ILE A C 1
ATOM 1233 O O . ILE A 1 157 ? -37.918 3.459 22.208 1.00 80.50 157 ILE A O 1
ATOM 1237 N N . ARG A 1 158 ? -37.927 5.218 23.613 1.00 81.75 158 ARG A N 1
ATOM 1238 C CA . ARG A 1 158 ? -38.393 6.193 22.613 1.00 81.75 158 ARG A CA 1
ATOM 1239 C C . ARG A 1 158 ? -37.422 6.326 21.438 1.00 81.75 158 ARG A C 1
ATOM 1241 O O . ARG A 1 158 ? -37.860 6.250 20.297 1.00 81.75 158 ARG A O 1
ATOM 1248 N N . LEU A 1 159 ? -36.121 6.440 21.709 1.00 77.25 159 LEU A N 1
ATOM 1249 C CA . LEU A 1 159 ? -35.090 6.545 20.668 1.00 77.25 159 LEU A CA 1
ATOM 1250 C C . LEU A 1 159 ? -35.001 5.290 19.788 1.00 77.25 159 LEU A C 1
ATOM 1252 O O . LEU A 1 159 ? -34.769 5.402 18.590 1.00 77.25 159 LEU A O 1
ATOM 1256 N N . ARG A 1 160 ? -35.222 4.094 20.351 1.00 72.25 160 ARG A N 1
ATOM 1257 C CA . ARG A 1 160 ? -35.257 2.846 19.567 1.00 72.25 160 ARG A CA 1
ATOM 1258 C C . ARG A 1 160 ? -36.509 2.696 18.706 1.00 72.25 160 ARG A C 1
ATOM 1260 O O . ARG A 1 160 ? -36.454 1.938 17.753 1.00 72.25 160 ARG A O 1
ATOM 1267 N N . LYS A 1 161 ? -37.611 3.373 19.039 1.00 71.44 161 LYS A N 1
ATOM 1268 C CA . LYS A 1 161 ? -38.867 3.323 18.269 1.00 71.44 161 LYS A CA 1
ATOM 1269 C C . LYS A 1 161 ? -38.883 4.303 17.081 1.00 71.44 161 LYS A C 1
ATOM 1271 O O . LYS A 1 161 ? -39.768 4.212 16.244 1.00 71.44 161 LYS A O 1
ATOM 1276 N N . GLN A 1 162 ? -37.942 5.250 17.034 1.00 62.69 162 GLN A N 1
ATOM 1277 C CA . GLN A 1 162 ? -37.794 6.240 15.954 1.00 62.69 162 GLN A CA 1
ATOM 1278 C C . GLN A 1 162 ? -36.760 5.844 14.881 1.00 62.69 162 GLN A C 1
ATOM 1280 O O . GLN A 1 162 ? -36.566 6.594 13.929 1.00 62.69 162 GLN A O 1
ATOM 1285 N N . ARG A 1 163 ? -36.089 4.698 15.042 1.00 49.69 163 ARG A N 1
ATOM 1286 C CA . ARG A 1 163 ? -35.275 4.044 14.008 1.00 49.69 163 ARG A CA 1
ATOM 1287 C C . ARG A 1 163 ?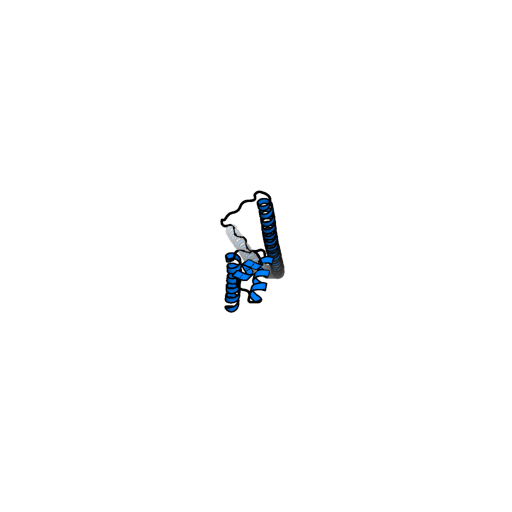 -36.057 2.890 13.411 1.00 49.69 163 ARG A C 1
ATOM 1289 O O . ARG A 1 163 ? -35.817 2.619 12.220 1.00 49.69 163 ARG A O 1
#

pLDDT: mean 76.23, std 13.23, range [34.69, 96.44]

Sequence (163 aa):
MSSVVLKWLLLGQIGIDITLAIVFVFALRKFVYFQRENLLETATDKVGPFLTEAKRVAGQFRLQLKEKHRLVKSLNEELDRRIASLNVLLNRADVLLSSGIGSERPAASGNLIPSNSQQSQIIGLAKQGRNAKEIAKMLSLPRGEVELVLELKRKFIRLRKQR

Secondary structure (DSSP, 8-state):
-HHHHHHHHHHHHHHHHHHHHHHHHHHHHHHHHHHHHHHHHHHHHHHHHHHHHHHHHHHHHHHHHHHHHHHHHHHHHHHHHHHHHHHHHHHHHHHHHHHHS--------------HHHHHHHHHHHHTT--HHHHHHHTT--HHHHHHHHHHHHHHHHHHH--

=== Feature glossary ===
The record interleaves many kinds of information about one protein. Here is each kind framed as the question it answers.

Q: What does the local fold look like, residue by residue?
A: The Foldseek 3Di string encodes local tertiary geometry as a 20-letter alphabet — one character per residue — derived from the relative positions of nearby Cα atoms. Unlike the amino-acid sequence, 3Di is a direct function of the 3D structure, so two proteins with the same fold have similar 3Di strings even at low sequence identity.

Q: Which residues are in helices, strands, or loops?
A: The SS8 string is DSSP's per-residue secondary-structure call. α-helix (H) means an i→i+4 H-bond ladder; β-strand (E) means the residue participates in a β-sheet; 3₁₀ (G) and π (I) are tighter and wider helices; T/S are turns/bends; '-' is loop.

Q: How big and how compact is the whole molecule?
A: Radius of gyration (Rg) is the root-mean-square distance of Cα atoms from their centroid — a single number for overall size and compactness. A globular domain of N residues has Rg ≈ 2.2·N^0.38 Å; an extended or disordered chain has a much larger Rg. The Cα contact count is the number of residue pairs whose Cα atoms are within 8 Å and are more than four positions apart in sequence — a standard proxy for tertiary packing density. The bounding box is the smallest axis-aligned box enclosing all Cα atoms.

Q: Where is each backbone atom in 3D?
A: Structure coordinates are given as an mmCIF _atom_site loop: one row per atom with element, residue name, chain id, sequence number, and x/y/z position in Å. Only the four main-chain atoms per residue are included here; side chains are omitted to keep the record compact.

Q: What is the amino-acid chain?
A: Primary structure: the covalent order of the twenty standard amino acids along the backbone. Two proteins with the same sequence will (almost always) fold to the same structure; two with 30% identity often share a fold but not the details.

Q: What if only a Cα trace is available?
A: Three-state secondary structure (P-SEA) collapses the eight DSSP classes into helix (a), strand (b), and coil (c). P-SEA assigns these from Cα geometry alone — distances and angles — without requiring backbone oxygens, so it works on any Cα trace.

Q: What family and function is it annotated with?
A: Database cross-references. InterPro integrates a dozen domain/family signature databases into unified entries with residue-range hits. GO terms attach function/process/location labels with evidence codes. CATH codes position the fold in a four-level structural taxonomy. Organism is the NCBI-taxonomy species name.

Q: How confident is the AlphaFold model at each residue?
A: pLDDT is the predicted lDDT-Cα score: AlphaFold's confidence that the local environment of each residue (all inter-atomic distances within 15 Å) is correctly placed. It is a per-residue number between 0 and 100, with higher meaning more reliable.

Q: How mobile is each atom in the crystal?
A: B-factor (Debye–Waller factor) reflects atomic displacement in the crystal lattice. It is an experimental observable (units Å²), not a prediction; low values mean the atom is pinned down, high values mean it moves or is heterogeneous across the crystal.

Q: Which residues are buried vs exposed?
A: SASA measures how much of the protein is reachable by solvent. It is computed by rolling a water-sized probe over the atomic surface and summing the exposed area (Å²). Per-residue SASA distinguishes core (buried, low SASA) from surface (exposed, high SASA) residues; total SASA is a whole-molecule size measure.

Q: What do the diagnostic plots show?
A: Plot images: a contact map (which residues are close in 3D, as an N×N binary image), a Ramachandran scatter (backbone torsion angles, revealing secondary-structure composition at a glance), and — for AlphaFold structures — a PAE heatmap (pairwise prediction confidence).

Q: What known structures does this most resemble?
A: The Foldseek neighbor list gives the closest experimentally determined structures in the PDB, ranked by structural alignment. TM-score near 1 means near-identical fold; near 0.3 means only rough topology match. This is how one finds what a novel AlphaFold prediction most resembles in the solved-structure universe.

Q: Are the domains correctly placed relative to each other?
A: Predicted aligned error is AlphaFold's pairwise confidence. Unlike pLDDT (per-residue), PAE is per-residue-pair and captures whether two parts of the structure are correctly placed relative to each other. Units are ångströms of expected positional error.

Q: What do the rendered images show?
A: Structure images are PyMOL renders from six orthogonal camera directions. Cartoon representation draws helices as coils and strands as arrows; sticks shows the backbone as bonds; surface shows the solvent-excluded envelope. Rainbow coloring maps sequence position to hue (blue→red, N→C); chain coloring assigns a distinct color per polypeptide.

Q: What are the backbone torsion angles?
A: φ (phi) and ψ (psi) are the two rotatable backbone dihedrals per residue: φ is the C(i-1)–N–Cα–C torsion, ψ is the N–Cα–C–N(i+1) torsion, both in degrees on (−180°, 180°]. α-helical residues cluster near (−60°, −45°); β-strand residues near (−120°, +130°). A Ramachandran plot is simply a scatter of (φ, ψ) for every residue.